Protein AF-A0A353ZU77-F1 (afdb_monomer_lite)

Structure (mmCIF, N/CA/C/O backbone):
data_AF-A0A353ZU77-F1
#
_entry.id   AF-A0A353ZU77-F1
#
loop_
_atom_site.group_PDB
_atom_site.id
_atom_site.type_symbol
_atom_site.label_atom_id
_atom_site.label_alt_id
_atom_site.label_comp_id
_atom_site.label_asym_id
_atom_site.label_entity_id
_atom_site.label_seq_id
_atom_site.pdbx_PDB_ins_code
_atom_site.Cartn_x
_atom_site.Cartn_y
_atom_site.Cartn_z
_atom_site.occupancy
_atom_site.B_iso_or_equiv
_atom_site.auth_seq_id
_atom_site.auth_comp_id
_atom_site.auth_asym_id
_atom_site.auth_atom_id
_atom_site.pdbx_PDB_model_num
ATOM 1 N N . MET A 1 1 ? 26.784 14.216 -25.614 1.00 47.72 1 MET A N 1
ATOM 2 C CA . MET A 1 1 ? 26.007 13.360 -24.694 1.00 47.72 1 MET A CA 1
ATOM 3 C C . MET A 1 1 ? 24.943 12.669 -25.527 1.00 47.72 1 MET A C 1
ATOM 5 O O . MET A 1 1 ? 23.927 13.279 -25.829 1.00 47.72 1 MET A O 1
ATOM 9 N N . SER A 1 2 ? 25.238 11.472 -26.034 1.00 53.94 2 SER A N 1
ATOM 10 C CA . SER A 1 2 ? 24.320 10.732 -26.904 1.00 53.94 2 SER A CA 1
ATOM 11 C C . SER A 1 2 ? 23.148 10.236 -26.066 1.00 53.94 2 SER A C 1
ATOM 13 O O . SER A 1 2 ? 23.345 9.436 -25.155 1.00 53.94 2 SER A O 1
ATOM 15 N N . GLY A 1 3 ? 21.951 10.762 -26.329 1.00 54.25 3 GLY A N 1
ATOM 16 C CA . GLY A 1 3 ? 20.728 10.303 -25.684 1.00 54.25 3 GLY A CA 1
ATOM 17 C C . GLY A 1 3 ? 20.517 8.833 -26.018 1.00 54.25 3 GLY A C 1
ATOM 18 O O . GLY A 1 3 ? 20.296 8.489 -27.177 1.00 54.25 3 GLY A O 1
ATOM 19 N N . LEU A 1 4 ? 20.632 7.963 -25.016 1.00 61.25 4 LEU A N 1
ATOM 20 C CA . LEU A 1 4 ? 20.185 6.583 -25.134 1.00 61.25 4 LEU A CA 1
ATOM 21 C C . LEU A 1 4 ? 18.683 6.634 -25.416 1.00 61.25 4 LEU A C 1
ATOM 23 O O . LEU A 1 4 ? 17.893 6.966 -24.535 1.00 61.25 4 LEU A O 1
ATOM 27 N N . ALA A 1 5 ? 18.300 6.367 -26.663 1.00 62.00 5 ALA A N 1
ATOM 28 C CA . ALA A 1 5 ? 16.910 6.187 -27.034 1.00 62.00 5 ALA A CA 1
ATOM 29 C C . ALA A 1 5 ? 16.400 4.960 -26.274 1.00 62.00 5 ALA A C 1
ATOM 31 O O . ALA A 1 5 ? 16.708 3.826 -26.638 1.00 62.00 5 ALA A O 1
ATOM 32 N N . VAL A 1 6 ? 15.679 5.188 -25.175 1.00 65.38 6 VAL A N 1
ATOM 33 C CA . VAL A 1 6 ? 14.965 4.124 -24.471 1.00 65.38 6 VAL A CA 1
ATOM 34 C C . VAL A 1 6 ? 13.974 3.555 -25.483 1.00 65.38 6 VAL A C 1
ATOM 36 O O . VAL A 1 6 ? 13.108 4.307 -25.939 1.00 65.38 6 VAL A O 1
ATOM 39 N N . PRO A 1 7 ? 14.103 2.284 -25.902 1.00 63.34 7 PRO A N 1
ATOM 40 C CA . PRO A 1 7 ? 13.175 1.720 -26.863 1.00 63.34 7 PRO A CA 1
ATOM 41 C C . PRO A 1 7 ? 11.783 1.757 -26.233 1.00 63.34 7 PRO A C 1
ATOM 43 O O . PRO A 1 7 ? 11.527 1.097 -25.224 1.00 63.34 7 PRO A O 1
ATOM 46 N N . LEU A 1 8 ? 10.898 2.578 -26.802 1.00 63.75 8 LEU A N 1
ATOM 47 C CA . LEU A 1 8 ? 9.490 2.579 -26.433 1.00 63.75 8 LEU A CA 1
ATOM 48 C C . LEU A 1 8 ? 8.957 1.162 -26.653 1.00 63.75 8 LEU A C 1
ATOM 50 O O . LEU A 1 8 ? 9.325 0.491 -27.621 1.00 63.75 8 LEU A O 1
ATOM 54 N N . ALA A 1 9 ? 8.129 0.686 -25.722 1.00 66.56 9 ALA A N 1
ATOM 55 C CA . ALA A 1 9 ? 7.450 -0.592 -25.868 1.00 66.56 9 ALA A CA 1
ATOM 56 C C . ALA A 1 9 ? 6.818 -0.671 -27.265 1.00 66.56 9 ALA A C 1
ATOM 58 O O . ALA A 1 9 ? 6.150 0.273 -27.681 1.00 66.56 9 ALA A O 1
ATOM 59 N N . ALA A 1 10 ? 7.059 -1.777 -27.981 1.00 68.62 10 ALA A N 1
ATOM 60 C CA . ALA A 1 10 ? 6.482 -1.980 -29.303 1.00 68.62 10 ALA A CA 1
ATOM 61 C C . ALA A 1 10 ? 4.962 -1.729 -29.230 1.00 68.62 10 ALA A C 1
ATOM 63 O O . ALA A 1 10 ? 4.323 -2.281 -28.326 1.00 68.62 10 ALA A O 1
ATOM 64 N N . PRO A 1 11 ? 4.407 -0.891 -30.123 1.00 68.69 11 PRO A N 1
ATOM 65 C CA . PRO A 1 11 ? 3.036 -0.387 -30.017 1.00 68.69 11 PRO A CA 1
ATOM 66 C C . PRO A 1 11 ? 1.985 -1.507 -30.030 1.00 68.69 11 PRO A C 1
ATOM 68 O O . PRO A 1 11 ? 0.932 -1.365 -29.416 1.00 68.69 11 PRO A O 1
ATOM 71 N N . ASP A 1 12 ? 2.320 -2.659 -30.620 1.00 71.62 12 ASP A N 1
ATOM 72 C CA . ASP A 1 12 ? 1.367 -3.724 -30.932 1.00 71.62 12 ASP A CA 1
ATOM 73 C C . ASP A 1 12 ? 1.676 -5.012 -30.154 1.00 71.62 12 ASP A C 1
ATOM 75 O O . ASP A 1 12 ? 1.802 -6.101 -30.722 1.00 71.62 12 ASP A O 1
ATOM 79 N N . ARG A 1 13 ? 1.854 -4.918 -28.831 1.00 78.94 13 ARG A N 1
ATOM 80 C CA . ARG A 1 13 ? 1.968 -6.129 -28.005 1.00 78.94 13 ARG A CA 1
ATOM 81 C C . ARG A 1 13 ? 0.592 -6.785 -27.860 1.00 78.94 13 ARG A C 1
ATOM 83 O O . ARG A 1 13 ? -0.299 -6.167 -27.276 1.00 78.94 13 ARG A O 1
ATOM 90 N N . PRO A 1 14 ? 0.403 -8.033 -28.330 1.00 87.12 14 PRO A N 1
ATOM 91 C CA . PRO A 1 14 ? -0.861 -8.725 -28.136 1.00 87.12 14 PRO A CA 1
ATOM 92 C C . PRO A 1 14 ? -1.112 -8.927 -26.638 1.00 87.12 14 PRO A C 1
ATOM 94 O O . PRO A 1 14 ? -0.201 -9.272 -25.879 1.00 87.12 14 PRO A O 1
ATOM 97 N N . VAL A 1 15 ? -2.355 -8.711 -26.204 1.00 88.50 15 VAL A N 1
ATOM 98 C CA . VAL A 1 15 ? -2.753 -8.957 -24.815 1.00 88.50 15 VAL A CA 1
ATOM 99 C C . VAL A 1 15 ? -2.597 -10.447 -24.523 1.00 88.50 15 VAL A C 1
ATOM 101 O O . VAL A 1 15 ? -3.187 -11.291 -25.195 1.00 88.50 15 VAL A O 1
ATOM 104 N N . SER A 1 16 ? -1.811 -10.783 -23.501 1.00 93.81 16 SER A N 1
ATOM 105 C CA . SER A 1 16 ? -1.709 -12.165 -23.035 1.00 93.81 16 SER A CA 1
ATOM 106 C C . SER A 1 16 ? -3.023 -12.574 -22.376 1.00 93.81 16 SER A C 1
ATOM 108 O O . SER A 1 16 ? -3.346 -12.106 -21.283 1.00 93.81 16 SER A O 1
ATOM 110 N N . GLY A 1 17 ? -3.773 -13.468 -23.027 1.00 96.06 17 GLY A N 1
ATOM 111 C CA . GLY A 1 17 ? -5.032 -13.990 -22.490 1.00 96.06 17 GLY A CA 1
ATOM 112 C C . GLY A 1 17 ? -4.861 -14.643 -21.116 1.00 96.06 17 GLY A C 1
ATOM 113 O O . GLY A 1 17 ? -5.721 -14.487 -20.253 1.00 96.06 17 GLY A O 1
ATOM 114 N N . VAL A 1 18 ? -3.716 -15.292 -20.870 1.00 96.56 18 VAL A N 1
ATOM 115 C CA . VAL A 1 18 ? -3.377 -15.874 -19.561 1.00 96.56 18 VAL A CA 1
ATOM 116 C C . VAL A 1 18 ? -3.222 -14.783 -18.502 1.00 96.56 18 VAL A C 1
ATOM 118 O O . VAL A 1 18 ? -3.876 -14.849 -17.465 1.00 96.56 18 VAL A O 1
ATOM 121 N N . ALA A 1 19 ? -2.406 -13.756 -18.767 1.00 95.81 19 ALA A N 1
ATOM 122 C CA . ALA A 1 19 ? -2.193 -12.666 -17.814 1.00 95.81 19 ALA A CA 1
ATOM 123 C C . ALA A 1 19 ? -3.497 -11.905 -17.526 1.00 95.81 19 ALA A C 1
ATOM 125 O O . ALA A 1 19 ? -3.806 -11.629 -16.368 1.00 95.81 19 ALA A O 1
ATOM 126 N N . LEU A 1 20 ? -4.295 -11.635 -18.566 1.00 96.44 20 LEU A N 1
ATOM 127 C CA . LEU A 1 20 ? -5.605 -11.000 -18.431 1.00 96.44 20 LEU A CA 1
ATOM 128 C C . LEU A 1 20 ? -6.552 -11.841 -17.566 1.00 96.44 20 LEU A C 1
ATOM 130 O O . LEU A 1 20 ? -7.205 -11.305 -16.675 1.00 96.44 20 LEU A O 1
ATOM 134 N N . THR A 1 21 ? -6.589 -13.156 -17.787 1.00 98.00 21 THR A N 1
ATOM 135 C CA . THR A 1 21 ? -7.422 -14.076 -17.000 1.00 98.00 21 THR A CA 1
ATOM 136 C C . THR A 1 21 ? -7.022 -14.058 -15.527 1.00 98.00 21 THR A C 1
ATOM 138 O O . THR A 1 21 ? -7.888 -13.934 -14.663 1.00 98.00 21 THR A O 1
ATOM 141 N N . VAL A 1 22 ? -5.720 -14.113 -15.224 1.00 97.69 22 VAL A N 1
ATOM 142 C CA . VAL A 1 22 ? -5.215 -14.027 -13.843 1.00 97.69 22 VAL A CA 1
ATOM 143 C C . VAL A 1 22 ? -5.631 -12.707 -13.191 1.00 97.69 22 VAL A C 1
ATOM 145 O O . VAL A 1 22 ? -6.150 -12.722 -12.076 1.00 97.69 22 VAL A O 1
ATOM 148 N N . VAL A 1 23 ? -5.466 -11.575 -13.886 1.00 97.00 23 VAL A N 1
ATOM 149 C CA . VAL A 1 23 ? -5.867 -10.255 -13.369 1.00 97.00 23 VAL A CA 1
ATOM 150 C C . VAL A 1 23 ? -7.365 -10.203 -13.082 1.00 97.00 23 VAL A C 1
ATOM 152 O O . VAL A 1 23 ? -7.750 -9.757 -12.005 1.00 97.00 23 VAL A O 1
ATOM 155 N N . ILE A 1 24 ? -8.206 -10.689 -13.998 1.00 98.25 24 ILE A N 1
ATOM 156 C CA . ILE A 1 24 ? -9.664 -10.702 -13.813 1.00 98.25 24 ILE A CA 1
ATOM 157 C C . ILE A 1 24 ? -10.047 -11.558 -12.602 1.00 98.25 24 ILE A C 1
ATOM 159 O O . ILE A 1 24 ? -10.836 -11.109 -11.772 1.00 98.25 24 ILE A O 1
ATOM 163 N N . ILE A 1 25 ? -9.474 -12.758 -12.463 1.00 98.31 25 ILE A N 1
ATOM 164 C CA . ILE A 1 25 ? -9.759 -13.647 -11.327 1.00 98.31 25 ILE A CA 1
ATOM 165 C C . ILE A 1 25 ? -9.376 -12.974 -10.006 1.00 98.31 25 ILE A C 1
ATOM 167 O O . ILE A 1 25 ? -10.189 -12.940 -9.082 1.00 98.31 25 ILE A O 1
ATOM 171 N N . LEU A 1 26 ? -8.168 -12.411 -9.917 1.00 97.94 26 LEU A N 1
ATOM 172 C CA . LEU A 1 26 ? -7.702 -11.732 -8.706 1.00 97.94 26 LEU A CA 1
ATOM 173 C C . LEU A 1 26 ? -8.547 -10.495 -8.389 1.00 97.94 26 LEU A C 1
ATOM 175 O O . LEU A 1 26 ? -8.914 -10.291 -7.233 1.00 97.94 26 LEU A O 1
ATOM 179 N N . PHE A 1 27 ? -8.902 -9.705 -9.402 1.00 97.25 27 PHE A N 1
ATOM 180 C CA . PHE A 1 27 ? -9.759 -8.534 -9.242 1.00 97.25 27 PHE A CA 1
ATOM 181 C C . PHE A 1 27 ? -11.134 -8.918 -8.695 1.00 97.25 27 PHE A C 1
ATOM 183 O O . PHE A 1 27 ? -11.573 -8.351 -7.698 1.00 97.25 27 PHE A O 1
ATOM 190 N N . VAL A 1 28 ? -11.795 -9.909 -9.304 1.00 98.12 28 VAL A N 1
ATOM 191 C CA . VAL A 1 28 ? -13.114 -10.382 -8.860 1.00 98.12 28 VAL A CA 1
ATOM 192 C C . VAL A 1 28 ? -13.042 -10.946 -7.444 1.00 98.12 28 VAL A C 1
ATOM 194 O O . VAL A 1 28 ? -13.912 -10.643 -6.631 1.00 98.12 28 VAL A O 1
ATOM 197 N N . LEU A 1 29 ? -12.001 -11.720 -7.124 1.00 97.62 29 LEU A N 1
ATOM 198 C CA . LEU A 1 29 ? -11.799 -12.272 -5.785 1.00 97.62 29 LEU A CA 1
ATOM 199 C C . LEU A 1 29 ? -11.658 -11.160 -4.742 1.00 97.62 29 LEU A C 1
ATOM 201 O O . LEU A 1 29 ? -12.395 -11.155 -3.757 1.00 97.62 29 LEU A O 1
ATOM 205 N N . VAL A 1 30 ? -10.748 -10.207 -4.958 1.00 93.94 30 VAL A N 1
ATOM 206 C CA . VAL A 1 30 ? -10.508 -9.106 -4.012 1.00 93.94 30 VAL A CA 1
ATOM 207 C C . VAL A 1 30 ? -11.740 -8.211 -3.894 1.00 93.94 30 VAL A C 1
ATOM 209 O O . VAL A 1 30 ? -12.121 -7.853 -2.780 1.00 93.94 30 VAL A O 1
ATOM 212 N N . ALA A 1 31 ? -12.413 -7.906 -5.006 1.00 95.19 31 ALA A N 1
ATOM 213 C CA . ALA A 1 31 ? -13.653 -7.139 -4.996 1.00 95.19 31 ALA A CA 1
ATOM 214 C C . ALA A 1 31 ? -14.738 -7.850 -4.177 1.00 95.19 31 ALA A C 1
ATOM 216 O O . ALA A 1 31 ? -15.313 -7.247 -3.272 1.00 95.19 31 ALA A O 1
ATOM 217 N N . ALA A 1 32 ? -14.979 -9.141 -4.428 1.00 95.75 32 ALA A N 1
ATOM 218 C CA . ALA A 1 32 ? -15.958 -9.926 -3.682 1.00 95.75 32 ALA A CA 1
ATOM 219 C C . ALA A 1 32 ? -15.632 -9.959 -2.182 1.00 95.75 32 ALA A C 1
ATOM 221 O O . ALA A 1 32 ? -16.521 -9.729 -1.362 1.00 95.75 32 ALA A O 1
ATOM 222 N N . VAL A 1 33 ? -14.364 -10.179 -1.814 1.00 93.62 33 VAL A N 1
ATOM 223 C CA . VAL A 1 33 ? -13.910 -10.118 -0.415 1.00 93.62 33 VAL A CA 1
ATOM 224 C C . VAL A 1 33 ? -14.179 -8.737 0.188 1.00 93.62 33 VAL A C 1
ATOM 226 O O . VAL A 1 33 ? -14.720 -8.668 1.289 1.00 93.62 33 VAL A O 1
ATOM 229 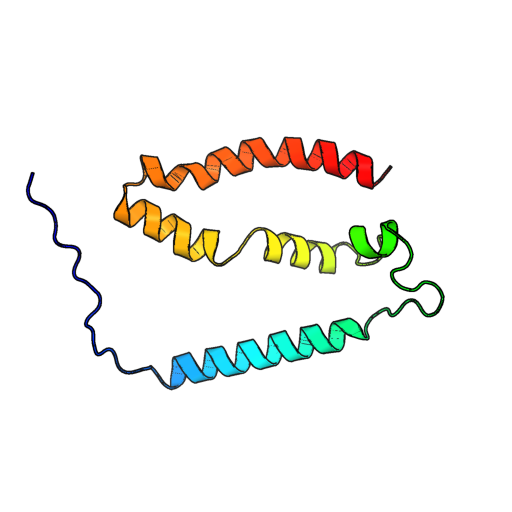N N . GLY A 1 34 ? -13.887 -7.646 -0.526 1.00 89.19 34 GLY A N 1
ATOM 230 C CA . GLY A 1 34 ? -14.159 -6.278 -0.074 1.00 89.19 34 GLY A CA 1
ATOM 231 C C . GLY A 1 34 ? -15.649 -6.002 0.157 1.00 89.19 34 GLY A C 1
ATOM 232 O O . GLY A 1 34 ? -16.031 -5.467 1.197 1.00 89.19 34 GLY A O 1
ATOM 233 N N . PHE A 1 35 ? -16.520 -6.447 -0.753 1.00 90.56 35 PHE A N 1
ATOM 234 C CA . PHE A 1 35 ? -17.971 -6.335 -0.569 1.00 90.56 35 PHE A CA 1
ATOM 235 C C . PHE A 1 35 ? -18.482 -7.209 0.583 1.00 90.56 35 PHE A C 1
ATOM 237 O O . PHE A 1 35 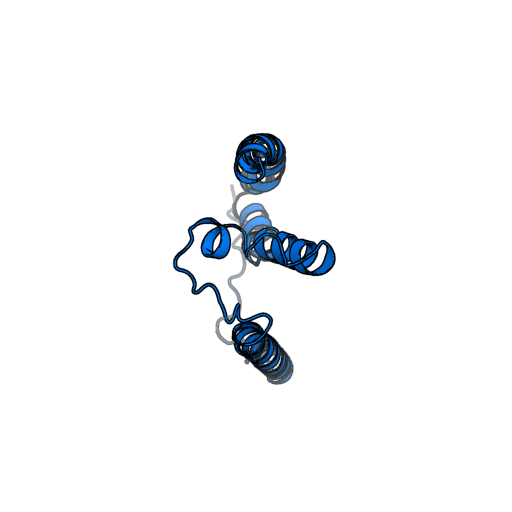? -19.347 -6.782 1.350 1.00 90.56 35 PHE A O 1
ATOM 244 N N . PHE A 1 36 ? -17.935 -8.413 0.763 1.00 89.31 36 PHE A N 1
ATOM 245 C CA . PHE A 1 36 ? -18.258 -9.245 1.921 1.00 89.31 36 PHE A CA 1
ATOM 246 C C . PHE A 1 36 ? -17.711 -8.676 3.233 1.00 89.31 36 PHE A C 1
ATOM 248 O O . PHE A 1 36 ? -18.326 -8.893 4.277 1.00 89.31 36 PHE A O 1
ATOM 255 N N . ALA A 1 37 ? -16.614 -7.921 3.209 1.00 85.06 37 ALA A N 1
ATOM 256 C CA . ALA A 1 37 ? -16.113 -7.224 4.386 1.00 85.06 37 ALA A CA 1
ATOM 257 C C . ALA A 1 37 ? -17.092 -6.133 4.857 1.00 85.06 37 ALA A C 1
ATOM 259 O O . ALA A 1 37 ? -17.234 -5.939 6.058 1.00 85.06 37 ALA A O 1
ATOM 260 N N . ALA A 1 38 ? -17.872 -5.514 3.960 1.00 78.12 38 ALA A N 1
ATOM 261 C CA . ALA A 1 38 ? -18.882 -4.510 4.327 1.00 78.12 38 ALA A CA 1
ATOM 262 C C . ALA A 1 38 ? -20.039 -5.055 5.197 1.00 78.12 38 ALA A C 1
ATOM 264 O O . ALA A 1 38 ? -20.782 -4.290 5.815 1.00 78.12 38 ALA A O 1
ATOM 265 N N . ARG A 1 39 ? -20.225 -6.380 5.248 1.00 75.44 39 ARG A N 1
ATOM 266 C CA . ARG A 1 39 ? -21.163 -7.039 6.178 1.00 75.44 39 ARG A CA 1
ATOM 267 C C . ARG A 1 39 ? -20.470 -7.644 7.403 1.00 75.44 39 ARG A C 1
ATOM 269 O O . ARG A 1 39 ? -21.154 -8.112 8.309 1.00 75.44 39 ARG A O 1
ATOM 276 N N . TRP A 1 40 ? -19.141 -7.681 7.427 1.00 71.88 40 TRP A N 1
ATOM 277 C CA . TRP A 1 40 ? -18.372 -8.276 8.512 1.00 71.88 40 TRP A CA 1
ATOM 278 C C . TRP A 1 40 ? -18.202 -7.254 9.639 1.00 71.88 40 TRP A C 1
ATOM 280 O O . TRP A 1 40 ? -17.706 -6.158 9.410 1.00 71.88 40 TRP A O 1
ATOM 290 N N . ARG A 1 41 ? -18.627 -7.620 10.858 1.00 63.72 41 ARG A N 1
ATOM 291 C CA . ARG A 1 41 ? -18.629 -6.737 12.041 1.00 63.72 41 ARG A CA 1
ATOM 292 C C . ARG A 1 41 ? -19.411 -5.440 11.795 1.00 63.72 41 ARG A C 1
ATOM 294 O O . ARG A 1 41 ? -18.963 -4.371 12.192 1.00 63.72 41 ARG A O 1
ATOM 301 N N . ARG A 1 42 ? -20.599 -5.534 11.178 1.00 61.25 42 ARG A N 1
ATOM 302 C CA . ARG A 1 42 ? -21.593 -4.461 11.324 1.00 61.25 42 ARG A CA 1
ATOM 303 C C . ARG A 1 42 ? -21.871 -4.301 12.815 1.00 61.25 42 ARG A C 1
ATOM 305 O O . ARG A 1 42 ? -22.392 -5.225 13.431 1.00 61.25 42 ARG A O 1
ATOM 312 N N . SER A 1 43 ? -21.485 -3.166 13.380 1.00 54.06 43 SER A N 1
ATOM 313 C CA . SER A 1 43 ? -21.962 -2.752 14.691 1.00 54.06 43 SER A CA 1
ATOM 314 C C . SER A 1 43 ? -23.473 -2.549 14.566 1.00 54.06 43 SER A C 1
ATOM 316 O O . SER A 1 43 ? -23.921 -1.677 13.824 1.00 54.06 43 SER A O 1
ATOM 318 N N . GLU A 1 44 ? -24.268 -3.425 15.186 1.00 52.88 44 GLU A N 1
ATOM 319 C CA . GLU A 1 44 ? -25.733 -3.293 15.200 1.00 52.88 44 GLU A CA 1
ATOM 320 C C . GLU A 1 44 ? -26.194 -2.103 16.061 1.00 52.88 44 GLU A C 1
ATOM 322 O O . GLU A 1 44 ? -27.325 -1.652 15.908 1.00 52.88 44 GLU A O 1
ATOM 327 N N . GLU A 1 45 ? -25.318 -1.547 16.907 1.00 51.50 45 GLU A N 1
ATOM 328 C CA . GLU A 1 45 ? -25.666 -0.489 17.867 1.00 51.50 45 GLU A CA 1
ATOM 329 C C . GLU A 1 45 ? -25.036 0.880 17.558 1.00 51.50 45 GLU A C 1
ATOM 331 O O . GLU A 1 45 ? -25.527 1.901 18.041 1.00 51.50 45 GLU A O 1
ATOM 336 N N . THR A 1 46 ? -24.027 0.949 16.685 1.00 52.66 46 THR A N 1
ATOM 337 C CA . THR A 1 46 ? -23.333 2.205 16.369 1.00 52.66 46 THR A CA 1
ATOM 338 C C . THR A 1 46 ? -23.089 2.295 14.865 1.00 52.66 46 THR A C 1
ATOM 340 O O . THR A 1 46 ? -22.179 1.686 14.311 1.00 52.66 46 THR A O 1
ATOM 343 N N . GLY A 1 47 ? -23.929 3.046 14.149 1.00 57.12 47 GLY A N 1
ATOM 344 C CA . GLY A 1 47 ? -23.604 3.435 12.773 1.00 57.12 47 GLY A CA 1
ATOM 345 C C . GLY A 1 47 ? -22.284 4.222 12.722 1.00 57.12 47 GLY A C 1
ATOM 346 O O . GLY A 1 47 ? -21.748 4.616 13.755 1.00 57.12 47 GLY A O 1
ATOM 347 N N . LEU A 1 48 ? -21.798 4.552 11.519 1.00 61.81 48 LEU A N 1
ATOM 348 C CA . LEU A 1 48 ? -20.623 5.420 11.271 1.00 61.81 48 LEU A CA 1
ATOM 349 C C . LEU A 1 48 ? -20.794 6.877 11.787 1.00 61.81 48 LEU A C 1
ATOM 351 O O .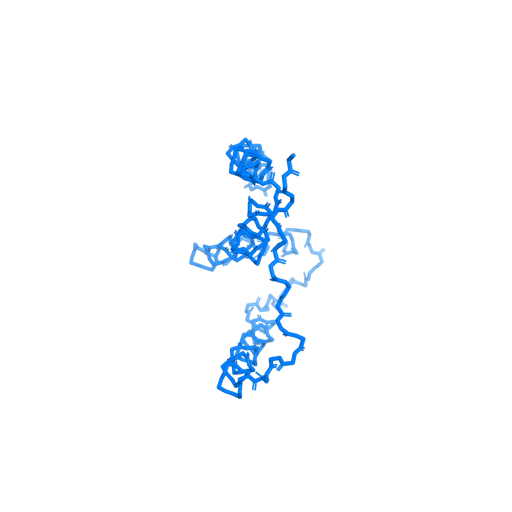 LEU A 1 48 ? -20.200 7.812 11.262 1.00 61.81 48 LEU A O 1
ATOM 355 N N . HIS A 1 49 ? -21.649 7.090 12.784 1.00 67.00 49 HIS A N 1
ATOM 356 C CA . HIS A 1 49 ? -21.988 8.359 13.409 1.00 67.00 49 HIS A CA 1
ATOM 357 C C . HIS A 1 49 ? -20.911 8.850 14.384 1.00 67.00 49 HIS A C 1
ATOM 359 O O . HIS A 1 49 ? -20.933 10.023 14.752 1.00 67.00 49 HIS A O 1
ATOM 365 N N . SER A 1 50 ? -19.974 7.987 14.797 1.00 73.56 50 SER A N 1
ATOM 366 C CA . SER A 1 50 ? -18.832 8.375 15.627 1.00 73.56 50 SER A CA 1
ATOM 367 C C . SER A 1 50 ? -17.540 8.453 14.803 1.00 73.56 50 SER A C 1
ATOM 369 O O . SER A 1 50 ? -17.261 7.601 13.956 1.00 73.56 50 SER A O 1
ATOM 371 N N . LEU A 1 51 ? -16.734 9.491 15.061 1.00 73.69 51 LEU A N 1
ATOM 372 C CA . LEU A 1 51 ? -15.437 9.689 14.400 1.00 73.69 51 LEU A CA 1
ATOM 373 C C . LEU A 1 51 ? -14.435 8.581 14.750 1.00 73.69 51 LEU A C 1
ATOM 375 O O . LEU A 1 51 ? -13.600 8.232 13.922 1.00 73.69 51 LEU A O 1
ATOM 379 N N . ASP A 1 52 ? -14.555 7.992 15.938 1.00 76.56 52 ASP A N 1
ATOM 380 C CA . ASP A 1 52 ? -13.725 6.870 16.379 1.00 76.56 52 ASP A CA 1
ATOM 381 C C . ASP A 1 52 ? -14.006 5.597 15.571 1.00 76.56 52 ASP A C 1
ATOM 383 O O . ASP A 1 52 ? -13.094 4.836 15.248 1.00 76.56 52 ASP A O 1
ATOM 387 N N . GLU A 1 53 ? -15.256 5.347 15.196 1.00 77.31 53 GLU A N 1
ATOM 388 C CA . GLU A 1 53 ? -15.617 4.149 14.441 1.00 77.31 53 GLU A CA 1
ATOM 389 C C . GLU A 1 53 ? -15.296 4.289 12.955 1.00 77.31 53 GLU A C 1
ATOM 391 O O . GLU A 1 53 ? -14.769 3.355 12.352 1.00 77.31 53 GLU A O 1
ATOM 396 N N . TRP A 1 54 ? -15.507 5.481 12.390 1.00 77.88 54 TRP A N 1
ATOM 397 C CA . TRP A 1 54 ? -15.121 5.778 11.009 1.00 77.88 54 TRP A CA 1
ATOM 398 C C . TRP A 1 54 ? -13.597 5.905 10.836 1.00 77.88 54 TRP A C 1
ATOM 400 O O . TRP A 1 54 ? -13.046 5.405 9.859 1.00 77.88 54 TRP A O 1
ATOM 410 N N . GLY A 1 55 ? -12.904 6.543 11.787 1.00 76.88 55 GLY A N 1
ATOM 411 C CA . GLY A 1 55 ? -11.470 6.833 11.701 1.00 76.88 55 GLY A CA 1
ATOM 412 C C . GLY A 1 55 ? -10.551 5.743 12.260 1.00 76.88 55 GLY A C 1
ATOM 413 O O . GLY A 1 55 ? -9.449 5.562 11.747 1.00 76.88 55 GLY A O 1
ATOM 414 N N . LEU A 1 56 ? -10.979 5.003 13.291 1.00 78.12 56 LEU A N 1
ATOM 415 C CA . LEU A 1 56 ? -10.165 3.970 13.958 1.00 78.12 56 LEU A CA 1
ATOM 416 C C . LEU A 1 56 ? -10.770 2.563 13.854 1.00 78.12 56 LEU A C 1
ATOM 418 O O . LEU A 1 56 ? -10.242 1.622 14.456 1.00 78.12 56 LEU A O 1
ATOM 422 N N . GLY A 1 57 ? -11.889 2.394 13.140 1.00 77.44 57 GLY A N 1
ATOM 423 C CA . GLY A 1 57 ? -12.559 1.097 12.999 1.00 77.44 57 GLY A CA 1
ATOM 424 C C . GLY A 1 57 ? -13.018 0.505 14.333 1.00 77.44 57 GLY A C 1
ATOM 425 O O . GLY A 1 57 ? -12.951 -0.712 14.534 1.00 77.44 57 GLY A O 1
ATOM 426 N N . GLY A 1 58 ? -13.351 1.370 15.298 1.00 75.62 58 GLY A N 1
ATOM 427 C CA . GLY A 1 58 ? -13.726 0.970 16.655 1.00 75.62 58 GLY A CA 1
ATOM 428 C C . GLY A 1 58 ? -12.609 0.241 17.413 1.00 75.62 58 GLY A C 1
ATOM 429 O O . GLY A 1 58 ? -12.894 -0.488 18.361 1.00 75.62 58 GLY A O 1
ATOM 430 N N . ARG A 1 59 ? -11.342 0.372 16.973 1.00 80.00 59 ARG A N 1
ATOM 431 C CA . ARG A 1 59 ? -10.156 -0.312 17.534 1.00 80.00 59 ARG A CA 1
ATOM 432 C C . ARG A 1 59 ? -10.285 -1.848 17.567 1.00 80.00 59 ARG A C 1
ATOM 434 O O . ARG A 1 59 ? -9.574 -2.527 18.304 1.00 80.00 59 ARG A O 1
ATOM 441 N N . GLY A 1 60 ? -11.184 -2.411 16.755 1.00 74.56 60 GLY A N 1
ATOM 442 C CA . GLY A 1 60 ? -11.625 -3.803 16.872 1.00 74.56 60 GLY A CA 1
ATOM 443 C C . GLY A 1 60 ? -11.059 -4.781 15.838 1.00 74.56 60 GLY A C 1
ATOM 444 O O . GLY A 1 60 ? -11.356 -5.970 15.925 1.00 74.56 60 GLY A O 1
ATOM 445 N N . PHE A 1 61 ? -10.271 -4.323 14.861 1.00 79.06 61 PHE A N 1
ATOM 446 C CA . PHE A 1 61 ? -9.761 -5.178 13.777 1.00 79.06 61 PHE A CA 1
ATOM 447 C C . PHE A 1 61 ? -8.707 -6.206 14.226 1.00 79.06 61 PHE A C 1
ATOM 449 O O . PHE A 1 61 ? -8.566 -7.257 13.601 1.00 79.06 61 PHE A O 1
ATOM 456 N N . GLY A 1 62 ? -8.013 -5.949 15.339 1.00 84.75 62 GLY A N 1
ATOM 457 C CA . GLY A 1 62 ? -6.953 -6.817 15.858 1.00 84.75 62 GLY A CA 1
ATOM 458 C C . GLY A 1 62 ? -5.678 -6.808 15.004 1.00 84.75 62 GLY A C 1
ATOM 459 O O . GLY A 1 62 ? -5.649 -6.307 13.882 1.00 84.75 62 GLY A O 1
ATOM 460 N N . THR A 1 63 ? -4.592 -7.375 15.536 1.00 88.44 63 THR A N 1
ATOM 461 C CA . THR A 1 63 ? -3.247 -7.267 14.939 1.00 88.44 63 THR A CA 1
ATOM 462 C C . THR A 1 63 ? -3.156 -7.833 13.523 1.00 88.44 63 THR A C 1
ATOM 464 O O . THR A 1 63 ? -2.485 -7.251 12.680 1.00 88.44 63 THR A O 1
ATOM 467 N N . TRP A 1 64 ? -3.836 -8.947 13.239 1.00 89.81 64 TRP A N 1
AT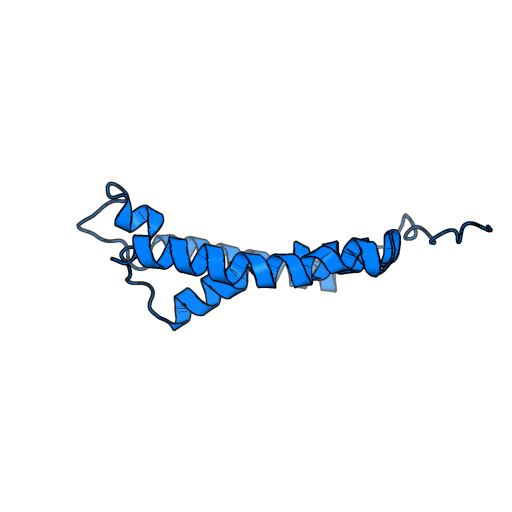OM 468 C CA . TRP A 1 64 ? -3.739 -9.622 11.941 1.00 89.81 64 TRP A CA 1
ATOM 469 C C . TRP A 1 64 ? -4.329 -8.793 10.795 1.00 89.81 64 TRP A C 1
ATOM 471 O O . TRP A 1 64 ? -3.674 -8.584 9.778 1.00 89.81 64 TRP A O 1
ATOM 481 N N . VAL A 1 65 ? -5.551 -8.281 10.969 1.00 88.00 65 VAL A N 1
ATOM 482 C CA . VAL A 1 65 ? -6.203 -7.444 9.951 1.00 88.00 65 VAL A CA 1
ATOM 483 C C . VAL A 1 65 ? -5.476 -6.108 9.833 1.00 88.00 65 VAL A C 1
ATOM 485 O O . VAL A 1 65 ? -5.180 -5.679 8.722 1.00 88.00 65 VAL A O 1
ATOM 488 N N . THR A 1 66 ? -5.097 -5.491 10.956 1.00 86.94 66 THR A N 1
ATOM 489 C CA . THR A 1 66 ? -4.310 -4.249 10.957 1.00 86.94 66 THR A CA 1
ATOM 490 C C . THR A 1 66 ? -2.976 -4.409 10.228 1.00 86.94 66 THR A C 1
ATOM 492 O O . THR A 1 66 ? -2.581 -3.507 9.497 1.00 86.94 66 THR A O 1
ATOM 495 N N . TRP A 1 67 ? -2.298 -5.554 10.356 1.00 87.88 67 TRP A N 1
ATOM 496 C CA . TRP A 1 67 ? -1.061 -5.827 9.620 1.00 87.88 67 TRP A CA 1
ATOM 497 C C . TRP A 1 67 ? -1.281 -5.806 8.102 1.00 87.88 67 TRP A C 1
ATOM 499 O O . TRP A 1 67 ? -0.499 -5.190 7.382 1.00 87.88 67 TRP A O 1
ATOM 509 N N . PHE A 1 68 ? -2.374 -6.405 7.617 1.00 90.19 68 PHE A N 1
ATOM 510 C CA . PHE A 1 68 ? -2.735 -6.351 6.196 1.00 90.19 68 PHE A CA 1
ATOM 511 C C . PHE A 1 68 ? -3.132 -4.948 5.740 1.00 90.19 68 PHE A C 1
ATOM 513 O O . PHE A 1 68 ? -2.745 -4.547 4.646 1.00 90.19 68 PHE A O 1
ATOM 520 N N . LEU A 1 69 ? -3.877 -4.199 6.557 1.00 88.81 69 LEU A N 1
ATOM 521 C CA . LEU A 1 69 ? -4.275 -2.826 6.234 1.00 88.81 69 LEU A CA 1
ATOM 522 C C . LEU A 1 69 ? -3.056 -1.905 6.128 1.00 88.81 69 LEU A C 1
ATOM 524 O O . LEU A 1 69 ? -2.921 -1.187 5.142 1.00 88.81 69 LEU A O 1
ATOM 528 N N . LEU A 1 70 ? -2.134 -1.989 7.091 1.00 89.00 70 LEU A N 1
ATOM 529 C CA . LEU A 1 70 ? -0.868 -1.259 7.044 1.00 89.00 70 LEU A CA 1
ATOM 530 C C . LEU A 1 70 ? -0.019 -1.701 5.850 1.00 89.00 70 LEU A C 1
ATOM 532 O O . LEU A 1 70 ? 0.518 -0.865 5.133 1.00 89.00 70 LEU A O 1
ATOM 536 N N . GLY A 1 71 ? 0.080 -3.008 5.600 1.00 89.88 71 GLY A N 1
ATOM 537 C CA . GLY A 1 71 ? 0.815 -3.529 4.453 1.00 89.88 71 GLY A CA 1
ATOM 538 C C . GLY A 1 71 ? 0.256 -3.030 3.118 1.00 89.88 71 GLY A C 1
ATOM 539 O O . GLY A 1 71 ? 1.024 -2.605 2.262 1.00 89.88 71 GLY A O 1
ATOM 540 N N . GLY A 1 72 ? -1.066 -3.048 2.945 1.00 90.12 72 GLY A N 1
ATOM 541 C CA . GLY A 1 72 ? -1.732 -2.630 1.710 1.00 90.12 72 GLY A CA 1
ATOM 542 C C . GLY A 1 72 ? -1.693 -1.123 1.456 1.00 90.12 72 GLY A C 1
ATOM 543 O O . GLY A 1 72 ? -1.604 -0.715 0.301 1.00 90.12 72 GLY A O 1
ATOM 544 N N . ASP A 1 73 ? -1.726 -0.305 2.509 1.00 89.44 73 ASP A N 1
ATOM 545 C CA . ASP A 1 73 ? -1.580 1.153 2.413 1.00 89.44 73 ASP A CA 1
ATOM 546 C C . ASP A 1 73 ? -0.141 1.563 2.052 1.00 89.44 73 ASP A C 1
ATOM 548 O O . ASP A 1 73 ? 0.085 2.424 1.201 1.00 89.44 73 ASP A O 1
ATOM 552 N N . LEU A 1 74 ? 0.847 0.890 2.649 1.00 87.88 74 LEU A N 1
ATOM 553 C CA . LEU A 1 74 ? 2.261 1.235 2.493 1.00 87.88 74 LEU A CA 1
ATOM 554 C C . LEU A 1 74 ? 2.896 0.641 1.228 1.00 87.88 74 LEU A C 1
ATOM 556 O O . LEU A 1 74 ? 3.718 1.293 0.580 1.00 87.88 74 LEU A O 1
ATOM 560 N N . TYR A 1 75 ? 2.544 -0.596 0.870 1.00 88.75 75 TYR A N 1
ATOM 561 C CA . TYR A 1 75 ? 3.134 -1.320 -0.256 1.00 88.75 75 TYR A CA 1
ATOM 562 C C . TYR A 1 75 ? 2.168 -1.365 -1.438 1.00 88.75 75 TYR A C 1
ATOM 564 O O . TYR A 1 75 ? 1.389 -2.302 -1.612 1.00 88.75 75 TYR A O 1
ATOM 572 N N . THR A 1 76 ? 2.250 -0.343 -2.287 1.00 91.44 76 THR A N 1
ATOM 573 C CA . THR A 1 76 ? 1.322 -0.135 -3.404 1.00 91.44 76 THR A CA 1
ATOM 574 C C . THR A 1 76 ? 2.021 -0.221 -4.762 1.00 91.44 76 THR A C 1
ATOM 576 O O . THR A 1 76 ? 3.236 -0.404 -4.878 1.00 91.44 76 THR A O 1
ATOM 579 N N . ALA A 1 77 ? 1.255 -0.034 -5.840 1.00 93.69 77 ALA A N 1
ATOM 580 C CA . ALA A 1 77 ? 1.812 0.114 -7.184 1.00 93.69 77 ALA A CA 1
ATOM 581 C C . ALA A 1 77 ? 2.841 1.260 -7.273 1.00 93.69 77 ALA A C 1
ATOM 583 O O . ALA A 1 77 ? 3.763 1.195 -8.089 1.00 93.69 77 ALA A O 1
ATOM 584 N N . TYR A 1 78 ? 2.730 2.278 -6.411 1.00 88.69 78 TYR A N 1
ATOM 585 C CA . TYR A 1 78 ? 3.713 3.353 -6.336 1.00 88.69 78 TYR A CA 1
ATOM 586 C C . TYR A 1 78 ? 5.111 2.813 -6.004 1.00 88.69 78 TYR A C 1
ATOM 588 O O . TYR A 1 78 ? 6.062 3.068 -6.742 1.00 88.69 78 TYR A O 1
ATOM 596 N N . THR A 1 79 ? 5.240 2.011 -4.946 1.00 88.56 79 THR A N 1
ATOM 597 C CA . THR A 1 79 ? 6.544 1.519 -4.482 1.00 88.56 79 THR A CA 1
ATOM 598 C C . THR A 1 79 ? 7.139 0.469 -5.414 1.00 88.56 79 THR A C 1
ATOM 600 O O . THR A 1 79 ? 8.347 0.470 -5.633 1.00 88.56 79 THR A O 1
ATOM 603 N N . PHE A 1 80 ? 6.315 -0.419 -5.981 1.00 89.88 80 PHE A N 1
ATOM 604 C CA . PHE A 1 80 ? 6.814 -1.527 -6.807 1.00 89.88 80 PHE A CA 1
ATOM 605 C C . PHE A 1 80 ? 7.013 -1.179 -8.281 1.00 89.88 80 PHE A C 1
ATOM 607 O O . PHE A 1 80 ? 7.855 -1.792 -8.934 1.00 89.88 80 PHE A O 1
ATOM 614 N N . VAL A 1 81 ? 6.250 -0.225 -8.817 1.00 91.62 81 VAL A N 1
ATOM 615 C CA . VAL A 1 81 ? 6.278 0.101 -10.250 1.00 91.62 81 VAL A CA 1
ATOM 616 C C . VAL A 1 81 ? 6.783 1.517 -10.474 1.00 91.62 81 VAL A C 1
ATOM 618 O O . VAL A 1 81 ? 7.742 1.707 -11.220 1.00 91.62 81 VAL A O 1
ATOM 621 N N . ALA A 1 82 ? 6.175 2.510 -9.821 1.00 89.44 82 ALA A N 1
ATOM 622 C CA . ALA A 1 82 ? 6.486 3.909 -10.104 1.00 89.44 82 ALA A CA 1
ATOM 623 C C . ALA A 1 82 ? 7.903 4.297 -9.656 1.00 89.44 82 ALA A C 1
ATOM 625 O O . ALA A 1 82 ? 8.635 4.905 -10.435 1.00 89.44 82 ALA A O 1
ATOM 626 N N . VAL A 1 83 ? 8.317 3.920 -8.441 1.00 89.44 83 VAL A N 1
ATOM 627 C CA . VAL A 1 83 ? 9.648 4.267 -7.911 1.00 89.44 83 VAL A CA 1
ATOM 628 C C . VAL A 1 83 ? 10.781 3.654 -8.753 1.00 89.44 83 VAL A C 1
ATOM 630 O O . VAL A 1 83 ? 11.635 4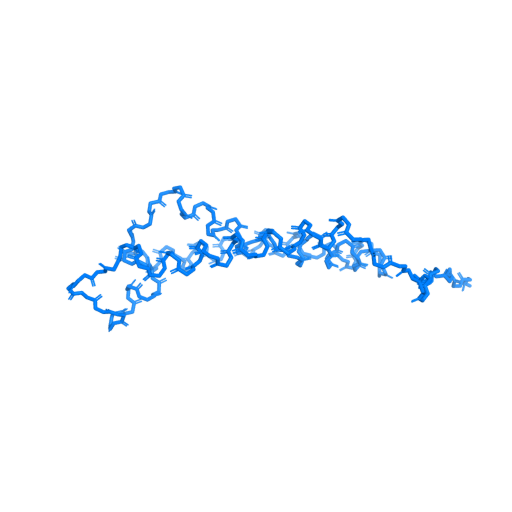.417 -9.212 1.00 89.44 83 VAL A O 1
ATOM 633 N N . PRO A 1 84 ? 10.799 2.339 -9.063 1.00 88.62 84 PRO A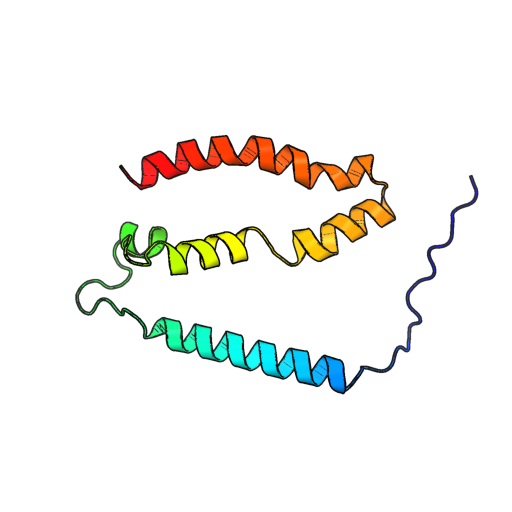 N 1
ATOM 634 C CA . PRO A 1 84 ? 11.828 1.772 -9.936 1.00 88.62 84 PRO A CA 1
ATOM 635 C C . PRO A 1 84 ? 11.810 2.358 -11.352 1.00 88.62 84 PRO A C 1
ATOM 637 O O . PRO A 1 84 ? 12.873 2.613 -11.918 1.00 88.62 84 PRO A O 1
ATOM 640 N N . ALA A 1 85 ? 10.627 2.623 -11.919 1.00 89.00 85 ALA A N 1
ATOM 641 C CA . ALA A 1 85 ? 10.512 3.252 -13.234 1.00 89.00 85 ALA A CA 1
ATOM 642 C C . ALA A 1 85 ? 11.082 4.681 -13.243 1.00 89.00 85 ALA A C 1
ATOM 644 O O . ALA A 1 85 ? 11.790 5.052 -14.180 1.00 89.00 85 ALA A O 1
ATOM 645 N N . ALA A 1 86 ? 10.835 5.465 -12.189 1.00 86.69 86 ALA A N 1
ATOM 646 C CA . ALA A 1 86 ? 11.422 6.791 -12.024 1.00 86.69 86 ALA A CA 1
ATOM 647 C C . ALA A 1 86 ? 12.949 6.706 -11.890 1.00 86.69 86 ALA A C 1
ATOM 649 O O . ALA A 1 86 ? 13.661 7.399 -12.609 1.00 86.69 86 ALA A O 1
ATOM 650 N N . MET A 1 87 ? 13.465 5.797 -11.056 1.00 88.94 87 MET A N 1
ATOM 651 C CA . MET A 1 87 ? 14.912 5.571 -10.926 1.00 88.94 87 MET A CA 1
ATOM 652 C C . MET A 1 87 ? 15.564 5.175 -12.256 1.00 88.94 87 MET A C 1
ATOM 654 O O . MET A 1 87 ? 16.676 5.616 -12.545 1.00 88.94 87 MET A O 1
ATOM 658 N N . TRP A 1 88 ? 14.876 4.372 -13.071 1.00 85.94 88 TRP A N 1
ATOM 659 C CA . TRP A 1 88 ? 15.328 4.019 -14.416 1.00 85.94 88 TRP A CA 1
ATOM 660 C C . TRP A 1 88 ? 15.363 5.234 -15.354 1.00 85.94 88 TRP A C 1
ATOM 662 O O . TRP A 1 88 ? 16.325 5.408 -16.097 1.00 85.94 88 TRP A O 1
ATOM 672 N N . ALA A 1 89 ? 14.336 6.085 -15.317 1.00 85.62 89 ALA A N 1
ATOM 673 C CA . ALA A 1 89 ? 14.195 7.220 -16.229 1.00 85.62 89 ALA A CA 1
ATOM 674 C C . ALA A 1 89 ? 15.066 8.435 -15.858 1.00 85.62 89 ALA A C 1
ATOM 676 O O . ALA A 1 89 ? 15.610 9.091 -16.744 1.00 85.62 89 ALA A O 1
ATOM 677 N N . THR A 1 90 ? 15.191 8.757 -14.567 1.00 84.69 90 THR A N 1
ATOM 678 C CA . THR A 1 90 ? 15.838 9.990 -14.074 1.00 84.69 90 THR A CA 1
ATOM 679 C C . THR A 1 90 ? 17.111 9.731 -13.264 1.00 84.69 90 THR A C 1
ATOM 681 O O . THR A 1 90 ? 17.751 10.675 -12.791 1.00 84.69 90 THR A O 1
ATOM 684 N N . GLY A 1 91 ? 17.499 8.464 -13.106 1.00 82.56 91 GLY A N 1
ATOM 685 C CA . GLY A 1 91 ? 18.671 8.030 -12.352 1.00 82.56 91 GLY A CA 1
ATOM 686 C C . GLY A 1 91 ? 18.376 7.710 -10.883 1.00 82.56 91 GLY A C 1
ATOM 687 O O . GLY A 1 91 ? 17.454 8.240 -10.263 1.00 82.56 91 GLY A O 1
ATOM 688 N N . ALA A 1 92 ? 19.211 6.845 -10.297 1.00 78.50 92 ALA A N 1
ATOM 689 C CA . ALA A 1 92 ? 19.018 6.345 -8.936 1.00 78.50 92 ALA A CA 1
ATOM 690 C C . ALA A 1 92 ? 18.974 7.469 -7.888 1.00 78.50 92 ALA A C 1
ATOM 692 O O . ALA A 1 92 ? 18.146 7.422 -6.990 1.00 78.50 92 ALA A O 1
ATOM 693 N N . VAL A 1 93 ? 19.803 8.508 -8.021 1.00 69.31 93 VAL A N 1
ATOM 694 C CA . VAL A 1 93 ? 19.894 9.596 -7.028 1.00 69.31 93 VAL A CA 1
ATOM 695 C C . VAL A 1 93 ? 18.598 10.411 -6.933 1.00 69.31 93 VAL A C 1
ATOM 697 O O . VAL A 1 93 ? 18.231 10.839 -5.844 1.00 69.31 93 VAL A O 1
ATOM 700 N N . SER A 1 94 ? 17.877 10.597 -8.044 1.00 69.44 94 SER A N 1
ATOM 701 C CA . SER A 1 94 ? 16.620 11.356 -8.061 1.00 69.44 94 SER A CA 1
ATOM 702 C C . SER A 1 94 ? 15.414 10.502 -7.649 1.00 69.44 94 SER A C 1
ATOM 704 O O . SER A 1 94 ? 14.541 10.988 -6.935 1.00 69.44 94 SER A O 1
ATOM 706 N N . GLY A 1 95 ? 15.377 9.220 -8.031 1.00 68.31 95 GLY A N 1
ATOM 707 C CA . GLY A 1 95 ? 14.279 8.313 -7.675 1.00 68.31 95 GLY A CA 1
ATOM 708 C C . GLY A 1 95 ? 14.388 7.678 -6.280 1.00 68.31 95 GLY A C 1
ATOM 709 O O . GLY A 1 95 ? 13.374 7.271 -5.717 1.00 68.31 95 GLY A O 1
ATOM 710 N N . PHE A 1 96 ? 15.584 7.633 -5.676 1.00 78.31 96 PHE A N 1
ATOM 711 C CA . PHE A 1 96 ? 15.787 7.019 -4.355 1.00 78.31 96 PHE A CA 1
ATOM 712 C C . PHE A 1 96 ? 15.188 7.828 -3.203 1.00 78.31 96 PHE A C 1
ATOM 714 O O . PHE A 1 96 ? 15.117 7.307 -2.099 1.00 78.31 96 PHE A O 1
ATOM 721 N N . PHE A 1 97 ? 14.709 9.055 -3.440 1.00 82.75 97 PHE A N 1
ATOM 722 C CA . PHE A 1 97 ? 14.065 9.903 -2.431 1.00 82.75 97 PHE A CA 1
ATOM 723 C C . PHE A 1 97 ? 12.973 9.178 -1.626 1.00 82.75 97 PHE A C 1
ATOM 725 O O . PHE A 1 97 ? 12.864 9.404 -0.425 1.00 82.75 97 PHE A O 1
ATOM 732 N N . ALA A 1 98 ? 12.223 8.259 -2.244 1.00 82.31 98 ALA A N 1
ATOM 733 C CA . ALA A 1 98 ? 11.160 7.503 -1.578 1.00 82.31 98 ALA A CA 1
ATOM 734 C C . ALA A 1 98 ? 11.637 6.719 -0.329 1.00 82.31 98 ALA A C 1
ATOM 736 O O . ALA A 1 98 ? 10.876 6.524 0.617 1.00 82.31 98 ALA A O 1
ATOM 737 N N . VAL A 1 99 ? 12.900 6.293 -0.278 1.00 84.38 99 VAL A N 1
ATOM 738 C CA . VAL A 1 99 ? 13.439 5.527 0.859 1.00 84.38 99 VAL A CA 1
ATOM 739 C C . VAL A 1 99 ? 13.753 6.416 2.077 1.00 84.38 99 VAL A C 1
ATOM 741 O O . VAL A 1 99 ? 13.175 6.187 3.136 1.00 84.38 99 VAL A O 1
ATOM 744 N N . PRO A 1 100 ? 14.607 7.454 1.997 1.00 88.31 100 PRO A N 1
ATOM 745 C CA . PRO A 1 100 ? 14.875 8.325 3.136 1.00 88.31 100 PRO A CA 1
ATOM 746 C C . PRO A 1 100 ? 13.646 9.131 3.569 1.00 88.31 100 PRO A C 1
ATOM 748 O O . PRO A 1 100 ? 13.496 9.374 4.766 1.00 88.31 100 PRO A O 1
ATOM 751 N N . TYR A 1 101 ? 12.743 9.508 2.652 1.00 86.19 101 TYR A N 1
ATOM 752 C CA . TYR A 1 101 ? 11.519 10.216 3.043 1.00 86.19 101 TYR A CA 1
ATOM 753 C C . TYR A 1 101 ? 10.658 9.367 3.988 1.00 86.19 101 TYR A C 1
ATOM 755 O O . TYR A 1 101 ? 10.214 9.883 5.010 1.00 86.19 101 TYR A O 1
ATOM 763 N N . THR A 1 102 ? 10.485 8.066 3.723 1.00 87.00 102 THR A N 1
ATOM 764 C CA . THR A 1 102 ? 9.693 7.201 4.614 1.00 87.00 102 THR A CA 1
ATOM 765 C C . THR A 1 102 ? 10.356 7.025 5.978 1.00 87.00 102 THR A C 1
ATOM 767 O O . THR A 1 102 ? 9.661 7.085 6.989 1.00 87.00 102 THR A O 1
ATOM 770 N N . ILE A 1 103 ? 11.689 6.907 6.037 1.00 90.00 103 ILE A N 1
ATOM 771 C CA . ILE A 1 103 ? 12.445 6.830 7.302 1.00 90.00 103 ILE A CA 1
ATOM 772 C C . ILE A 1 103 ? 12.185 8.059 8.183 1.00 90.00 103 ILE A C 1
ATOM 774 O O . ILE A 1 103 ? 12.001 7.919 9.391 1.00 90.00 103 ILE A O 1
ATOM 778 N N . VAL A 1 104 ? 12.140 9.255 7.591 1.00 93.00 104 VAL A N 1
ATOM 779 C CA . VAL A 1 104 ? 11.833 10.498 8.319 1.00 93.00 104 VAL A CA 1
ATOM 780 C C . VAL A 1 104 ? 10.352 10.577 8.698 1.00 93.00 104 VAL A C 1
ATOM 782 O O . VAL A 1 104 ? 10.012 11.068 9.773 1.00 93.00 104 VAL A O 1
ATOM 785 N N . LEU A 1 105 ? 9.459 10.095 7.833 1.00 90.94 105 LEU A N 1
ATOM 786 C CA . LEU A 1 105 ? 8.017 10.249 8.007 1.00 90.94 105 LEU A CA 1
ATOM 787 C C . LEU A 1 105 ? 7.433 9.288 9.053 1.00 90.94 105 LEU A C 1
ATOM 789 O O . LEU A 1 105 ? 6.537 9.683 9.799 1.00 90.94 105 LEU A O 1
ATOM 793 N N . TYR A 1 106 ? 7.973 8.070 9.176 1.00 88.19 106 TYR A N 1
ATOM 794 C CA . TYR A 1 106 ? 7.542 7.082 10.173 1.00 88.19 106 TYR A CA 1
ATOM 795 C C . TYR A 1 106 ? 7.480 7.624 11.612 1.00 88.19 106 TYR A C 1
ATOM 797 O O . TYR A 1 106 ? 6.409 7.537 12.214 1.00 88.19 106 TYR A O 1
ATOM 805 N N . PRO A 1 107 ? 8.551 8.200 12.196 1.00 88.69 107 PRO A N 1
ATOM 806 C CA . PRO A 1 107 ? 8.496 8.714 13.563 1.00 88.69 107 PRO A CA 1
ATOM 807 C C . PRO A 1 107 ? 7.485 9.857 13.722 1.00 88.69 107 PRO A C 1
ATOM 809 O O . PRO A 1 107 ? 6.805 9.920 14.742 1.00 88.69 107 PRO A O 1
ATOM 812 N N . ILE A 1 108 ? 7.321 10.719 12.712 1.00 90.38 108 ILE A N 1
ATOM 813 C CA . ILE A 1 108 ? 6.325 11.804 12.735 1.00 90.38 108 ILE A CA 1
ATOM 814 C C . ILE A 1 108 ? 4.905 11.224 12.780 1.00 90.38 108 ILE A C 1
ATOM 816 O O . ILE A 1 108 ? 4.088 11.645 13.600 1.00 90.38 108 ILE A O 1
ATOM 820 N N . VAL A 1 109 ? 4.616 10.224 11.944 1.00 87.31 109 VAL A N 1
ATOM 821 C CA . VAL A 1 109 ? 3.311 9.551 11.934 1.00 87.31 109 VAL A CA 1
ATOM 822 C C . VAL A 1 109 ? 3.065 8.807 13.241 1.00 87.31 109 VAL A C 1
ATOM 824 O O . VAL A 1 109 ? 1.970 8.917 13.777 1.00 87.31 109 VAL A O 1
ATOM 827 N N . PHE A 1 110 ? 4.058 8.118 13.809 1.00 84.50 110 PHE A N 1
ATOM 828 C CA . PHE A 1 110 ? 3.897 7.447 15.104 1.00 84.50 110 PHE A CA 1
ATOM 829 C C . PHE A 1 110 ? 3.617 8.428 16.249 1.00 84.50 110 PHE A C 1
ATOM 831 O O . PHE A 1 110 ? 2.781 8.131 17.105 1.00 84.50 110 PHE A O 1
ATOM 838 N N . LEU A 1 111 ? 4.242 9.610 16.243 1.00 88.56 111 LEU A N 1
ATOM 839 C CA . LEU A 1 111 ? 3.926 10.672 17.201 1.00 88.56 111 LEU A CA 1
ATOM 840 C C . LEU A 1 111 ? 2.463 11.119 17.072 1.00 88.56 111 LEU A C 1
ATOM 842 O O . LEU A 1 111 ? 1.755 11.178 18.075 1.00 88.56 111 LEU A O 1
ATOM 846 N N . LEU A 1 112 ? 1.972 11.364 15.855 1.00 85.75 112 LEU A N 1
ATOM 847 C CA . LEU A 1 112 ? 0.573 11.753 15.635 1.00 85.75 112 LEU A CA 1
ATOM 848 C C . LEU A 1 112 ? -0.412 10.616 15.956 1.00 85.75 112 LEU A C 1
ATOM 850 O O . LEU A 1 112 ? -1.432 10.850 16.602 1.00 85.75 112 LEU A O 1
ATOM 854 N N . MET A 1 113 ? -0.092 9.382 15.563 1.00 82.94 113 MET A N 1
ATOM 855 C CA . MET A 1 113 ? -0.931 8.202 15.778 1.00 82.94 113 MET A CA 1
ATOM 856 C C . MET A 1 113 ? -1.072 7.868 17.265 1.00 82.94 113 MET A C 1
ATOM 858 O O . MET A 1 113 ? -2.161 7.508 17.708 1.00 82.94 113 MET A O 1
ATOM 862 N N . SER A 1 114 ? -0.010 8.053 18.061 1.00 79.88 114 SER A N 1
ATOM 863 C CA . SER A 1 114 ? -0.070 7.854 19.516 1.00 79.88 114 SER A CA 1
ATOM 864 C C . SER A 1 114 ? -1.125 8.731 20.203 1.00 79.88 114 SER A C 1
ATOM 866 O O . SER A 1 114 ? -1.734 8.294 21.175 1.00 79.88 114 SER A O 1
ATOM 868 N N . ARG A 1 115 ? -1.419 9.919 19.656 1.00 77.69 115 ARG A N 1
ATOM 869 C CA . ARG A 1 115 ? -2.473 10.820 20.150 1.00 77.69 115 ARG A CA 1
ATOM 870 C C . ARG A 1 115 ? -3.888 10.387 19.751 1.00 77.69 115 ARG A C 1
ATOM 872 O O . ARG A 1 115 ? -4.836 10.737 20.436 1.00 77.69 115 ARG A O 1
ATOM 879 N N . LEU A 1 116 ? -4.055 9.649 18.654 1.00 75.50 116 LEU A N 1
ATOM 880 C CA . LEU A 1 116 ? -5.369 9.138 18.230 1.00 75.50 116 LEU A CA 1
ATOM 881 C C . LEU A 1 116 ? -5.808 7.908 19.050 1.00 75.50 116 LEU A C 1
ATOM 883 O O . LEU A 1 116 ? -6.973 7.507 19.020 1.00 75.50 116 LEU A O 1
ATOM 887 N N . TRP A 1 117 ? -4.875 7.300 19.785 1.00 72.56 117 TRP A N 1
ATOM 888 C CA . TRP A 1 117 ? -5.112 6.108 20.600 1.00 72.56 117 TRP A CA 1
ATOM 889 C C . TRP A 1 117 ? -5.118 6.369 22.118 1.00 72.56 117 TRP A C 1
ATOM 891 O O . TRP A 1 117 ? -5.344 5.425 22.874 1.00 72.56 117 TRP A O 1
ATOM 901 N N . SER A 1 118 ? -4.873 7.613 22.553 1.00 64.38 118 SER A N 1
ATOM 902 C CA . SER A 1 118 ? -5.021 8.083 23.944 1.00 64.38 118 SER A CA 1
ATOM 903 C C . SER A 1 118 ? -6.430 8.589 24.215 1.00 64.38 118 SER A C 1
ATOM 905 O O . SER A 1 118 ? -6.974 8.257 25.286 1.00 64.38 118 SER A O 1
#

Secondary structure (DSSP, 8-state):
-------PPPTTPPP-HHHHHHHHHHHHHHHHHHHHHTTTT--SS--TTSHHHHHHGGG-SHHHHHHHHHHHHHSSHIIIIIHHHHHHHH-HHHHTTHHHHHHHHHHHHHHHHHHH--

pLDDT: mean 81.62, std 12.45, range [47.72, 98.31]

Sequence (118 aa):
MSGLAVPLAAPDRPVSGVALTVVIILFVLVAAVGFFAARWRRSEETGLHSLDEWGLGGRGFGTWVTWFLLGGDLYTAYTFVAVPAAMWATGAVSGFFAVPYTIVLYPIVFLLMSRLWS

Radius of gyration: 20.89 Å; chains: 1; bounding box: 52×29×55 Å

Foldseek 3Di:
DDPPPPPDDDPDDDDDPVVVVVVVVVVVVVVVVVVVVVVPPPPPPDDVPDPCCVPVVVVPCDDPSVVVVVCDVVDDCCVVPVLVVCCVVVNVVVSVCVPVVCVVVVVVVVVVVVVSVD